Protein AF-A0A7G5H4T9-F1 (afdb_monomer)

Solvent-accessible surface area (backbone atoms only — not comparable to full-atom values): 4154 Å² total; per-residue (Å²): 130,55,74,67,58,51,50,53,57,53,67,72,45,57,74,71,60,39,50,54,51,52,52,51,53,54,52,53,52,55,62,72,64,64,70,70,69,75,73,79,73,57,91,65,73,62,68,82,75,68,8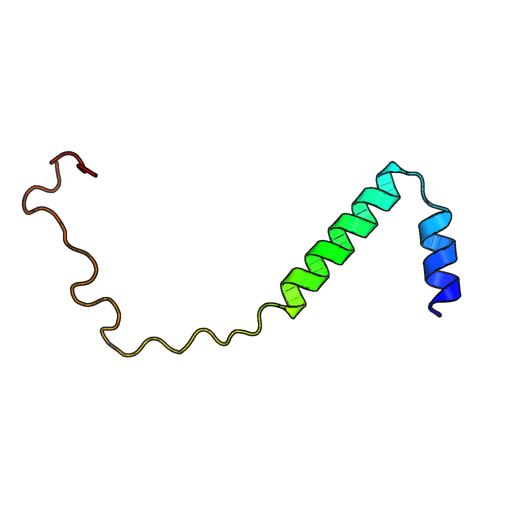2,78,65,96,52,84,87,53,79,91,78,135

Mean predicted aligned error: 12.35 Å

Organism: NCBI:txid2710596

Radius of gyration: 23.92 Å; Cα contacts (8 Å, |Δi|>4): 6; chains: 1; boundin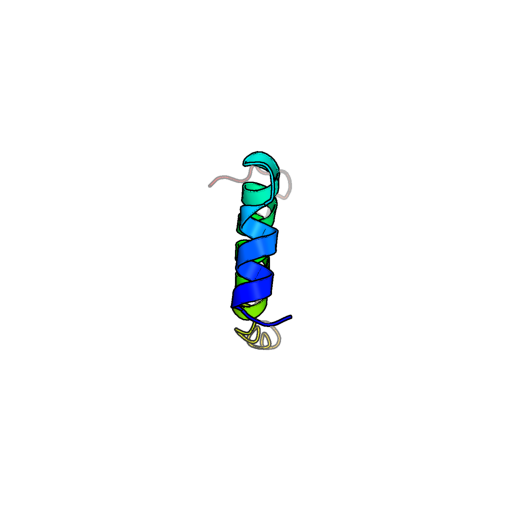g box: 47×14×62 Å

Secondary structure (DSSP, 8-state):
--HHHHHHHHHHS-HHHHHHHHHHHHHHHHHHTTTS--PPPPTTTTTTTS---S-TTS----

InterPro domains:
  IPR018739 Domain of unknown function DUF2281 [PF10047] (6-59)

pLDDT: mean 85.26, std 11.29, range [59.28, 97.69]

Sequence (62 aa):
MSTTALLTEITALPPELRQEVEDFVAFLRTKTHRETKLTEREFGYAKGKVRLSDDFDSMLID

Structure (mmCIF, N/CA/C/O backbone):
data_AF-A0A7G5H4T9-F1
#
_entry.id   AF-A0A7G5H4T9-F1
#
loop_
_atom_site.group_PDB
_atom_site.id
_atom_site.type_symbol
_atom_site.label_atom_id
_atom_site.label_alt_id
_atom_site.label_comp_id
_atom_site.label_asym_id
_atom_site.label_entity_id
_atom_site.label_seq_id
_atom_site.pdbx_PDB_ins_code
_atom_site.Cartn_x
_atom_site.Cartn_y
_atom_site.Cartn_z
_atom_site.occupancy
_atom_site.B_iso_or_equiv
_atom_site.auth_seq_id
_atom_site.auth_comp_id
_atom_site.auth_asym_id
_atom_site.auth_atom_id
_atom_site.pdbx_PDB_model_num
ATOM 1 N N . MET A 1 1 ? 0.014 -0.658 19.313 1.00 66.94 1 MET A N 1
ATOM 2 C CA . MET A 1 1 ? -1.244 -1.401 19.550 1.00 66.94 1 MET A CA 1
ATOM 3 C C . MET A 1 1 ? -0.932 -2.878 19.698 1.00 66.94 1 MET A C 1
ATOM 5 O O . MET A 1 1 ? 0.010 -3.338 19.066 1.00 66.94 1 MET A O 1
ATOM 9 N N . SER A 1 2 ? -1.680 -3.608 20.528 1.00 94.44 2 SER A N 1
ATOM 10 C CA . SER A 1 2 ? -1.623 -5.075 20.536 1.00 94.44 2 SER A CA 1
ATOM 11 C C . SER A 1 2 ? -2.336 -5.637 19.301 1.00 94.44 2 SER A C 1
ATOM 13 O O . SER A 1 2 ? -3.190 -4.964 18.723 1.00 94.44 2 SER A O 1
ATOM 15 N N . THR A 1 3 ? -2.020 -6.873 18.908 1.00 93.50 3 THR A N 1
ATOM 16 C CA . THR A 1 3 ? -2.671 -7.548 17.770 1.00 93.50 3 THR A CA 1
ATOM 17 C C . THR A 1 3 ? -4.191 -7.584 17.923 1.00 93.50 3 THR A C 1
ATOM 19 O O . THR A 1 3 ? -4.917 -7.331 16.967 1.00 93.50 3 THR A O 1
ATOM 22 N N . THR A 1 4 ? -4.672 -7.826 19.143 1.00 94.94 4 THR A N 1
ATOM 23 C CA . THR A 1 4 ? -6.103 -7.849 19.458 1.00 94.94 4 THR A CA 1
ATOM 24 C C . THR A 1 4 ? -6.748 -6.482 19.269 1.00 94.94 4 THR A C 1
ATOM 26 O O . THR A 1 4 ? -7.796 -6.399 18.645 1.00 94.94 4 THR A O 1
ATOM 29 N N . ALA A 1 5 ? -6.113 -5.406 19.752 1.00 95.56 5 ALA A N 1
ATOM 30 C CA . ALA A 1 5 ? -6.640 -4.054 19.578 1.00 95.56 5 ALA A CA 1
ATOM 31 C C . ALA A 1 5 ? -6.728 -3.675 18.091 1.00 95.56 5 ALA A C 1
ATOM 33 O O . ALA A 1 5 ? -7.731 -3.130 17.656 1.00 95.56 5 ALA A O 1
ATOM 34 N N . LEU A 1 6 ? -5.712 -4.030 17.300 1.00 95.19 6 LEU A N 1
ATOM 35 C CA . LEU A 1 6 ? -5.676 -3.738 15.868 1.00 95.19 6 LEU A CA 1
ATOM 36 C C . LEU A 1 6 ? -6.763 -4.494 15.085 1.00 95.19 6 LEU A C 1
ATOM 38 O O . LEU A 1 6 ? -7.394 -3.917 14.206 1.00 95.19 6 LEU A O 1
ATOM 42 N N . LEU A 1 7 ? -7.016 -5.762 15.427 1.00 95.56 7 LEU A N 1
ATOM 43 C CA . LEU A 1 7 ? -8.104 -6.535 14.826 1.00 95.56 7 LEU A CA 1
ATOM 44 C C . LEU A 1 7 ? -9.468 -5.911 15.142 1.00 95.56 7 LEU A C 1
ATOM 46 O O . LEU A 1 7 ? -10.278 -5.761 14.232 1.00 95.56 7 LEU A O 1
ATOM 50 N N . THR A 1 8 ? -9.699 -5.507 16.395 1.00 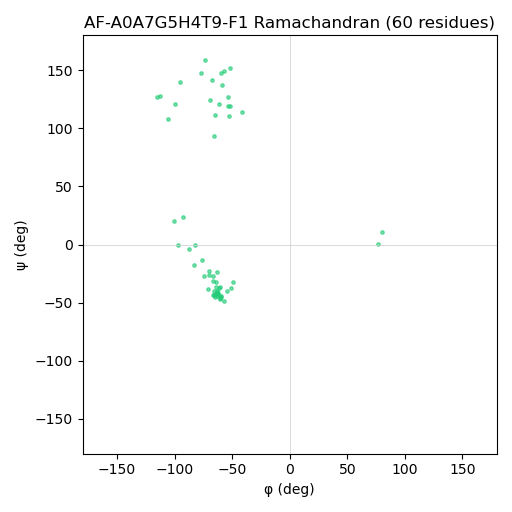96.56 8 THR A N 1
ATOM 51 C CA . THR A 1 8 ? -10.951 -4.855 16.806 1.00 96.56 8 THR A CA 1
ATOM 52 C C . THR A 1 8 ? -11.219 -3.595 15.985 1.00 96.56 8 THR A C 1
ATOM 54 O O . THR A 1 8 ? -12.306 -3.461 15.425 1.00 96.56 8 THR A O 1
ATOM 57 N N . GLU A 1 9 ? -10.223 -2.717 15.842 1.00 95.94 9 GLU A N 1
ATOM 58 C CA . GLU A 1 9 ? 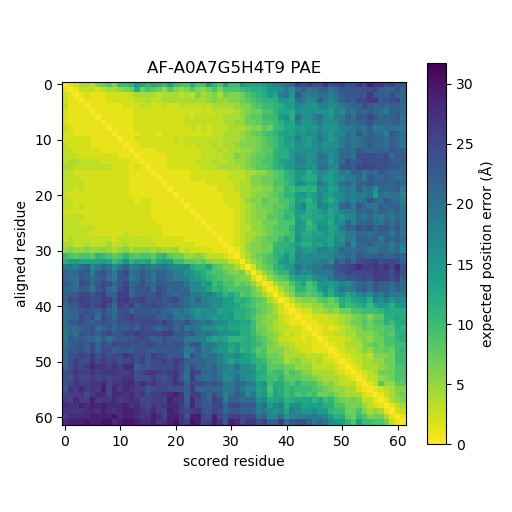-10.346 -1.489 15.043 1.00 95.94 9 GLU A CA 1
ATOM 59 C C . GLU A 1 9 ? -10.657 -1.790 13.571 1.00 95.94 9 GLU A C 1
ATOM 61 O O . GLU A 1 9 ? -11.582 -1.211 13.009 1.00 95.94 9 GLU A O 1
ATOM 66 N N . ILE A 1 10 ? -9.955 -2.749 12.950 1.00 95.56 10 ILE A N 1
ATOM 67 C CA . ILE A 1 10 ? -10.202 -3.128 11.547 1.00 95.56 10 ILE A CA 1
ATOM 68 C C . ILE A 1 10 ? -11.614 -3.702 11.377 1.00 95.56 10 ILE A C 1
ATOM 70 O O . ILE A 1 10 ? -12.292 -3.387 10.402 1.00 95.56 10 ILE A O 1
ATOM 74 N N . THR A 1 11 ? -12.088 -4.523 12.319 1.00 94.69 11 THR A N 1
ATOM 75 C CA . THR A 1 11 ? -13.442 -5.100 12.250 1.00 94.69 11 THR A CA 1
ATOM 76 C C . THR A 1 11 ? -14.556 -4.080 12.474 1.00 94.69 11 THR A C 1
ATOM 78 O O . THR A 1 11 ? -15.672 -4.309 12.014 1.00 94.69 11 THR A O 1
ATOM 81 N N . ALA A 1 12 ? -14.265 -2.961 13.143 1.00 96.88 12 ALA A N 1
ATOM 82 C CA . ALA A 1 12 ? -15.216 -1.874 13.355 1.00 96.88 12 ALA A CA 1
ATOM 83 C C . ALA A 1 12 ? -15.423 -1.001 12.102 1.00 96.88 12 ALA A C 1
ATOM 85 O O . ALA A 1 12 ? -16.370 -0.215 12.052 1.00 96.88 12 ALA A O 1
ATOM 86 N N . LEU A 1 13 ? -14.564 -1.138 11.085 1.00 95.94 13 LEU A N 1
ATOM 87 C CA . LEU A 1 13 ? -14.668 -0.382 9.843 1.00 95.94 13 LEU A CA 1
ATOM 88 C C . LEU A 1 13 ? -15.776 -0.926 8.913 1.00 95.94 13 LEU A C 1
ATOM 90 O O . LEU A 1 13 ? -15.995 -2.145 8.827 1.00 95.94 13 LEU A O 1
ATOM 94 N N . PRO A 1 14 ? -16.430 -0.041 8.136 1.00 97.69 14 PRO A N 1
ATOM 95 C CA . PRO A 1 14 ? -17.278 -0.428 7.013 1.00 97.69 14 PRO A CA 1
ATOM 96 C C . PRO A 1 14 ? -16.568 -1.383 6.033 1.00 97.69 14 PRO A C 1
ATOM 98 O O . PRO A 1 14 ? -15.338 -1.343 5.925 1.00 97.69 14 PRO A O 1
ATOM 101 N N . PRO A 1 15 ? -17.311 -2.253 5.318 1.00 94.31 15 PRO A N 1
ATOM 102 C CA . PRO A 1 15 ? -16.738 -3.199 4.354 1.00 94.31 15 PRO A CA 1
ATOM 103 C C . PRO A 1 15 ? -15.788 -2.557 3.335 1.00 94.31 15 PRO A C 1
ATOM 105 O O . PRO A 1 15 ? -14.756 -3.136 3.010 1.00 94.31 15 PRO A O 1
ATOM 108 N N . GLU A 1 16 ? -16.108 -1.349 2.880 1.00 94.06 16 GLU A N 1
ATOM 109 C CA . GLU A 1 16 ? -15.355 -0.613 1.865 1.00 94.06 16 GLU A CA 1
ATOM 110 C C . GLU A 1 16 ? -13.969 -0.211 2.388 1.00 94.06 16 GLU A C 1
ATOM 112 O O . GLU A 1 16 ? -12.963 -0.411 1.715 1.00 94.06 16 GLU A O 1
ATOM 117 N N . LEU A 1 17 ? -13.895 0.267 3.634 1.00 95.12 17 LEU A N 1
ATOM 118 C CA . LEU A 1 17 ? -12.628 0.648 4.267 1.00 95.12 17 LEU A CA 1
ATOM 119 C C . LEU A 1 17 ? -11.799 -0.569 4.688 1.00 95.12 17 LEU A C 1
ATOM 121 O O . LEU A 1 17 ? -10.572 -0.497 4.730 1.00 95.12 17 LEU A O 1
ATOM 125 N N . ARG A 1 18 ? -12.439 -1.711 4.971 1.00 96.12 18 ARG A N 1
ATOM 126 C CA . ARG A 1 18 ? -11.711 -2.971 5.189 1.00 96.12 18 ARG A CA 1
ATOM 127 C C . ARG A 1 18 ? -10.982 -3.422 3.925 1.00 96.12 18 ARG A C 1
ATOM 129 O O . ARG A 1 18 ? -9.848 -3.880 4.043 1.00 96.12 18 ARG A O 1
ATOM 136 N N . GLN A 1 19 ? -11.573 -3.215 2.746 1.00 95.62 19 GLN A N 1
ATOM 137 C CA . GLN A 1 19 ? -10.901 -3.487 1.474 1.00 95.62 19 GLN A CA 1
ATOM 138 C C . GLN A 1 19 ? -9.642 -2.626 1.304 1.00 95.62 19 GLN A C 1
ATOM 140 O O . GLN A 1 19 ? -8.586 -3.146 0.957 1.00 95.62 19 GLN A O 1
ATOM 145 N N . GLU A 1 20 ? -9.707 -1.334 1.642 1.00 96.69 20 GLU A N 1
ATOM 146 C CA . GLU A 1 20 ? -8.528 -0.455 1.602 1.00 96.69 20 GLU A CA 1
ATOM 147 C C . GLU A 1 20 ? -7.413 -0.928 2.553 1.00 96.69 20 GLU A C 1
ATOM 149 O O . GLU A 1 20 ? -6.227 -0.8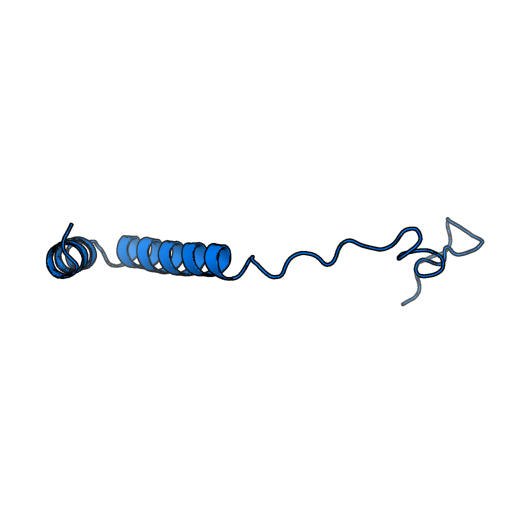57 2.218 1.00 96.69 20 GLU A O 1
ATOM 154 N N . VAL A 1 21 ? -7.774 -1.452 3.732 1.00 96.75 21 VAL A N 1
ATOM 155 C CA . VAL A 1 21 ? -6.809 -2.044 4.675 1.00 96.75 21 VAL A CA 1
ATOM 156 C C . VAL A 1 21 ? -6.166 -3.305 4.091 1.00 96.75 21 VAL A C 1
ATOM 158 O O . VAL A 1 21 ? -4.949 -3.474 4.210 1.00 96.75 21 VAL A O 1
ATOM 161 N N . GLU A 1 22 ? -6.944 -4.180 3.451 1.00 95.88 22 GLU A N 1
ATOM 162 C CA . GLU A 1 22 ? -6.425 -5.374 2.770 1.00 95.88 22 GLU A CA 1
ATOM 163 C C . GLU A 1 22 ? -5.439 -5.003 1.655 1.00 95.88 22 GLU A C 1
ATOM 165 O O . GLU A 1 22 ? -4.319 -5.532 1.617 1.00 95.88 22 GLU A O 1
ATOM 170 N N . ASP A 1 23 ? -5.806 -4.038 0.815 1.00 96.69 23 ASP A N 1
ATOM 171 C CA . ASP A 1 23 ? -4.973 -3.543 -0.282 1.00 96.69 23 ASP A CA 1
ATOM 172 C C . ASP A 1 23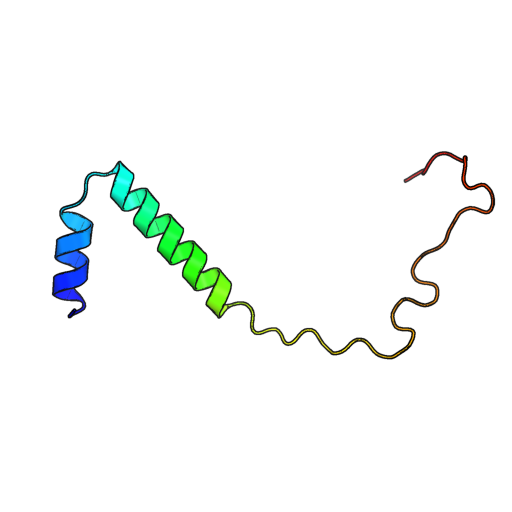 ? -3.681 -2.905 0.246 1.00 96.69 23 ASP A C 1
ATOM 174 O O . ASP A 1 23 ? -2.586 -3.138 -0.283 1.00 96.69 23 ASP A O 1
ATOM 178 N N . PHE A 1 24 ? -3.768 -2.150 1.345 1.00 96.00 24 PHE A N 1
ATOM 179 C CA . PHE A 1 24 ? -2.601 -1.563 1.993 1.00 96.00 24 PHE A CA 1
ATOM 180 C C . PHE A 1 24 ? -1.660 -2.632 2.562 1.00 96.00 24 PHE A C 1
ATOM 182 O O . PHE A 1 24 ? -0.441 -2.548 2.382 1.00 96.00 24 PHE A O 1
ATOM 189 N N . VAL A 1 25 ? -2.195 -3.677 3.202 1.00 95.25 25 VAL A N 1
ATOM 190 C CA . VAL A 1 25 ? -1.392 -4.812 3.686 1.00 95.25 25 VAL A CA 1
ATOM 191 C C . VAL A 1 25 ? -0.731 -5.547 2.518 1.00 95.25 25 VAL A C 1
ATOM 193 O O . VAL A 1 25 ? 0.458 -5.881 2.605 1.00 95.25 25 VAL A O 1
ATOM 196 N N . ALA A 1 26 ? -1.449 -5.769 1.414 1.00 94.75 26 ALA A N 1
ATOM 197 C CA . ALA A 1 26 ? -0.885 -6.353 0.199 1.00 94.75 26 ALA A CA 1
ATOM 198 C C . ALA A 1 26 ? 0.262 -5.490 -0.352 1.00 94.75 26 ALA A C 1
ATOM 200 O O . ALA A 1 26 ? 1.350 -6.004 -0.629 1.00 94.75 26 ALA A O 1
ATOM 201 N N . PHE A 1 27 ? 0.080 -4.170 -0.409 1.00 94.31 27 PHE A N 1
ATOM 202 C CA . PHE A 1 27 ? 1.123 -3.226 -0.800 1.00 94.31 27 PHE A CA 1
ATOM 203 C C . PHE A 1 27 ? 2.352 -3.290 0.115 1.00 94.31 27 PHE A C 1
ATOM 205 O O . PHE A 1 27 ? 3.480 -3.351 -0.383 1.00 94.31 27 PHE A O 1
ATOM 212 N N . LEU A 1 28 ? 2.183 -3.343 1.439 1.00 94.00 28 LEU A N 1
ATOM 213 C CA . LEU A 1 28 ? 3.312 -3.484 2.367 1.00 94.00 28 LEU A CA 1
ATOM 214 C C . LEU A 1 28 ? 4.103 -4.782 2.126 1.00 94.00 28 LEU A C 1
ATOM 216 O O . LEU A 1 28 ? 5.335 -4.755 2.169 1.00 94.00 28 LEU A O 1
ATOM 220 N N . ARG A 1 29 ? 3.434 -5.888 1.775 1.00 90.31 29 ARG A N 1
ATOM 221 C CA . ARG A 1 29 ? 4.105 -7.152 1.407 1.00 90.31 29 ARG A CA 1
ATOM 222 C C . ARG A 1 29 ? 4.952 -7.025 0.136 1.00 90.31 29 ARG A C 1
ATOM 224 O O . ARG A 1 29 ? 6.013 -7.644 0.038 1.00 90.31 29 ARG A O 1
ATOM 23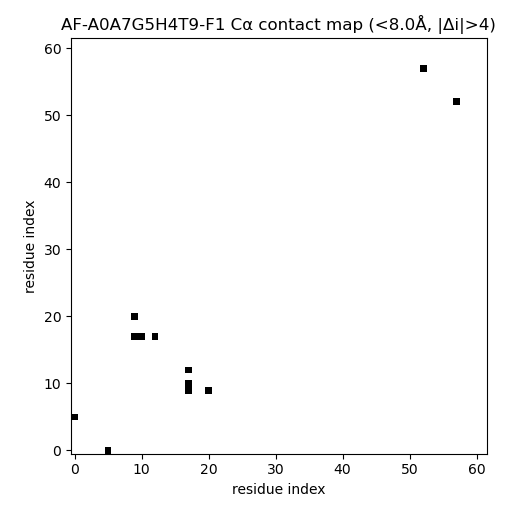1 N N . THR A 1 30 ? 4.549 -6.181 -0.818 1.00 88.75 30 THR A N 1
ATOM 232 C CA . THR A 1 30 ? 5.380 -5.900 -2.008 1.00 88.75 30 THR A CA 1
ATOM 233 C C . THR A 1 30 ? 6.672 -5.161 -1.658 1.00 88.75 30 THR A C 1
ATOM 235 O O . THR A 1 30 ? 7.700 -5.386 -2.296 1.00 88.75 30 THR A O 1
ATOM 238 N N . LYS A 1 31 ? 6.657 -4.323 -0.611 1.00 85.12 31 LYS A N 1
ATOM 239 C CA . LYS A 1 31 ? 7.859 -3.625 -0.131 1.00 85.12 31 LYS A CA 1
ATOM 240 C C . LYS A 1 31 ? 8.837 -4.584 0.535 1.00 85.12 31 LYS A C 1
ATOM 242 O O . LYS A 1 31 ? 10.035 -4.461 0.312 1.00 85.12 31 LYS A O 1
ATOM 247 N N . THR A 1 32 ? 8.335 -5.565 1.285 1.00 74.00 32 THR A N 1
ATOM 248 C CA . THR A 1 32 ? 9.182 -6.596 1.907 1.00 74.00 32 THR A CA 1
ATOM 249 C C . THR A 1 32 ? 9.788 -7.563 0.891 1.00 74.00 32 THR A C 1
ATOM 251 O O . THR A 1 32 ? 10.862 -8.099 1.123 1.00 74.00 32 THR A O 1
ATOM 254 N N . HIS A 1 33 ? 9.143 -7.765 -0.262 1.00 66.38 33 HIS A N 1
ATOM 255 C CA . HIS A 1 33 ? 9.652 -8.647 -1.318 1.00 66.38 33 HIS A CA 1
ATOM 256 C C . HIS A 1 33 ? 10.702 -7.966 -2.230 1.00 66.38 33 HIS A C 1
ATOM 258 O O . HIS A 1 33 ? 11.230 -8.584 -3.154 1.00 66.38 33 HIS A O 1
ATOM 264 N N . ARG A 1 34 ? 11.037 -6.688 -2.006 1.00 62.53 34 ARG A N 1
ATOM 265 C CA . ARG A 1 34 ? 11.902 -5.907 -2.911 1.00 62.53 34 ARG A CA 1
ATOM 266 C C . ARG A 1 34 ? 13.399 -5.927 -2.575 1.00 62.53 34 ARG A C 1
ATOM 268 O O . ARG A 1 34 ? 14.129 -5.048 -3.018 1.00 62.53 34 ARG A O 1
ATOM 275 N N . GLU A 1 35 ? 13.869 -6.957 -1.875 1.00 61.75 35 GLU A N 1
ATOM 276 C CA . GLU A 1 35 ? 15.295 -7.170 -1.581 1.00 61.75 35 GLU A CA 1
ATOM 277 C C . GLU A 1 35 ? 15.983 -8.206 -2.479 1.00 61.75 35 GLU A C 1
ATOM 279 O O . GLU A 1 35 ? 17.073 -8.686 -2.160 1.00 61.75 35 GLU A O 1
ATOM 284 N N . THR A 1 36 ? 15.441 -8.528 -3.657 1.00 62.91 36 THR A N 1
ATOM 285 C CA . THR A 1 36 ? 16.347 -9.014 -4.703 1.00 62.91 36 THR A CA 1
ATOM 286 C C . THR A 1 36 ? 17.241 -7.833 -5.050 1.00 62.91 36 THR A C 1
ATOM 288 O O . THR A 1 36 ? 16.839 -6.975 -5.841 1.00 62.91 36 THR A O 1
ATOM 291 N N . LYS A 1 37 ? 18.410 -7.739 -4.396 1.00 65.38 37 LYS A N 1
ATOM 292 C CA . LYS A 1 37 ? 19.487 -6.834 -4.800 1.00 65.38 37 LYS A CA 1
ATOM 293 C C . LYS A 1 37 ? 19.535 -6.922 -6.314 1.00 65.38 37 LYS A C 1
ATOM 295 O O . LYS A 1 37 ? 19.780 -8.004 -6.846 1.00 65.38 37 LYS A O 1
ATOM 300 N N . LEU A 1 38 ? 19.215 -5.820 -6.992 1.00 65.25 38 LEU A N 1
ATOM 301 C CA . LEU A 1 38 ? 19.476 -5.717 -8.416 1.00 65.25 38 LEU A CA 1
ATOM 302 C C . LEU A 1 38 ? 20.951 -6.074 -8.542 1.00 65.25 38 LEU A C 1
ATOM 304 O O . LEU A 1 38 ? 21.788 -5.361 -7.989 1.00 65.25 38 LEU A O 1
ATOM 308 N N . THR A 1 39 ? 21.252 -7.231 -9.134 1.00 72.31 39 THR A N 1
ATOM 309 C CA . THR A 1 39 ? 22.636 -7.614 -9.389 1.00 72.31 39 THR A CA 1
ATOM 310 C C . THR A 1 39 ? 23.226 -6.455 -10.158 1.00 72.31 39 THR A C 1
ATOM 312 O O . THR A 1 39 ? 22.679 -6.074 -11.201 1.00 72.31 39 THR A O 1
ATOM 315 N N . GLU A 1 40 ? 24.249 -5.834 -9.579 1.00 76.12 40 GLU A N 1
ATOM 316 C CA . GLU A 1 40 ? 24.925 -4.711 -10.197 1.00 76.12 40 GLU A CA 1
ATOM 317 C C . GLU A 1 40 ? 25.299 -5.145 -11.611 1.00 76.12 40 GLU A C 1
ATOM 319 O O . GLU A 1 40 ? 25.924 -6.186 -11.817 1.00 76.12 40 GLU A O 1
ATOM 324 N N . ARG A 1 41 ? 24.762 -4.436 -12.606 1.00 79.25 41 ARG A N 1
ATOM 325 C CA . ARG A 1 41 ? 24.984 -4.820 -13.994 1.00 79.25 41 ARG A CA 1
ATOM 326 C C . ARG A 1 41 ? 26.445 -4.550 -14.291 1.00 79.25 41 ARG A C 1
ATOM 328 O O . ARG A 1 41 ? 26.901 -3.420 -14.148 1.00 79.25 41 ARG A O 1
ATOM 335 N N . GLU A 1 42 ? 27.145 -5.577 -14.743 1.00 86.88 42 GLU A N 1
ATOM 336 C CA . GLU A 1 42 ? 28.516 -5.428 -15.206 1.00 86.88 42 GLU A CA 1
ATOM 337 C C . GLU A 1 42 ? 28.591 -4.387 -16.335 1.00 86.88 42 GLU A C 1
ATOM 339 O O . GLU A 1 42 ? 27.646 -4.200 -17.117 1.00 86.88 42 GLU A O 1
ATOM 344 N N . PHE A 1 43 ? 29.727 -3.694 -16.432 1.00 86.75 43 PHE A N 1
ATOM 345 C CA . PHE A 1 43 ? 29.973 -2.755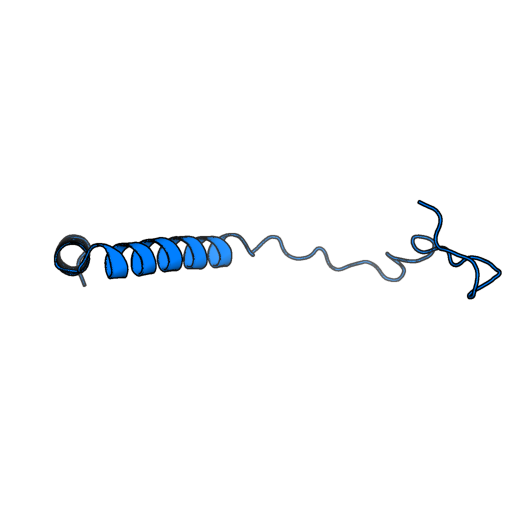 -17.520 1.00 86.75 43 PHE A CA 1
ATOM 346 C C . PHE A 1 43 ? 29.763 -3.447 -18.875 1.00 86.75 43 PHE A C 1
ATOM 348 O O . PHE A 1 43 ? 30.325 -4.504 -19.149 1.00 86.75 43 PHE A O 1
ATOM 355 N N . GLY A 1 44 ? 28.935 -2.854 -19.738 1.00 87.88 44 GLY A N 1
ATOM 356 C CA . GLY A 1 44 ? 28.608 -3.443 -21.036 1.00 87.88 44 GLY A CA 1
ATOM 357 C C . GLY A 1 44 ? 27.546 -4.548 -21.002 1.00 87.88 44 GLY A C 1
ATOM 358 O O . GLY A 1 44 ? 27.317 -5.165 -22.038 1.00 87.88 44 GLY A O 1
ATOM 359 N N . TYR A 1 45 ? 26.829 -4.759 -19.891 1.00 86.12 45 TYR A N 1
ATOM 360 C CA . TYR A 1 45 ? 25.756 -5.764 -19.778 1.00 86.12 45 TYR A CA 1
ATOM 361 C C . TYR A 1 45 ? 24.723 -5.734 -20.921 1.00 86.12 45 TYR A C 1
ATOM 363 O O . TYR A 1 45 ? 24.153 -6.769 -21.269 1.00 86.12 45 TYR A O 1
ATOM 371 N N . ALA A 1 46 ? 24.448 -4.557 -21.489 1.00 85.69 46 ALA A N 1
ATOM 372 C CA . ALA A 1 46 ? 23.494 -4.371 -22.583 1.00 85.69 46 ALA A CA 1
ATOM 373 C C . ALA A 1 46 ? 24.139 -4.338 -23.983 1.00 85.69 46 ALA A C 1
ATOM 375 O O . ALA A 1 46 ? 23.425 -4.208 -24.979 1.00 85.69 46 ALA A O 1
ATOM 376 N N . LYS A 1 47 ? 25.469 -4.460 -24.089 1.00 89.19 47 LYS A N 1
ATOM 377 C CA . LYS A 1 47 ? 26.179 -4.398 -25.371 1.00 89.19 47 LYS A CA 1
ATOM 378 C C . LYS A 1 47 ? 25.705 -5.540 -26.275 1.00 89.19 47 LYS A C 1
ATOM 380 O O . LYS A 1 47 ? 25.804 -6.707 -25.913 1.00 89.19 47 LYS A O 1
ATOM 385 N N . GLY A 1 48 ? 25.163 -5.191 -27.440 1.00 85.94 48 GLY A N 1
ATOM 386 C CA . GLY A 1 48 ? 24.648 -6.151 -28.422 1.00 85.94 48 GLY A CA 1
ATOM 387 C C . GLY A 1 48 ? 23.282 -6.772 -28.098 1.00 85.94 48 GLY A C 1
ATOM 388 O O . GLY A 1 48 ? 22.805 -7.580 -28.891 1.00 85.94 48 GLY A O 1
ATOM 389 N N . LYS A 1 49 ? 22.640 -6.404 -26.974 1.00 85.31 49 LYS A N 1
ATOM 390 C CA . LYS A 1 49 ? 21.281 -6.869 -26.615 1.00 85.31 49 LYS A CA 1
ATOM 391 C C . LYS A 1 49 ? 20.165 -6.057 -27.271 1.00 85.31 49 LYS A C 1
ATOM 393 O O . LYS A 1 49 ? 19.034 -6.518 -27.325 1.00 85.31 49 LYS A O 1
ATOM 398 N N . VAL A 1 50 ? 20.489 -4.865 -27.761 1.00 80.94 50 VAL A N 1
ATOM 399 C CA . VAL A 1 50 ? 19.604 -4.041 -28.585 1.00 80.94 50 VAL A CA 1
ATOM 400 C C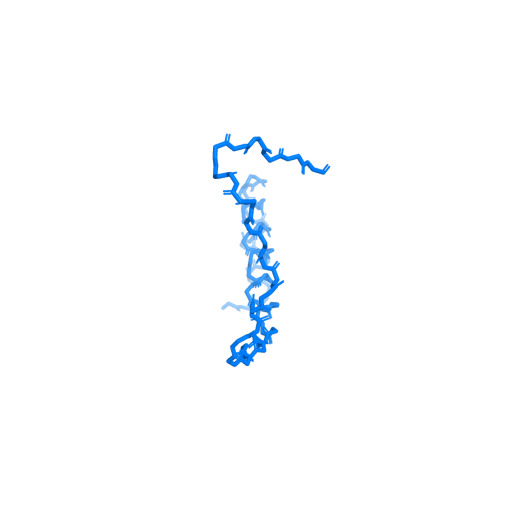 . VAL A 1 50 ? 20.217 -3.991 -29.975 1.00 80.94 50 VAL A C 1
ATOM 402 O O . VAL A 1 50 ? 21.404 -3.689 -30.116 1.00 80.94 50 VAL A O 1
ATOM 405 N N . ARG A 1 51 ? 19.418 -4.325 -30.984 1.00 79.94 51 ARG A N 1
ATOM 406 C CA . ARG A 1 51 ? 19.767 -4.165 -32.394 1.00 79.94 51 ARG A CA 1
ATOM 407 C C . ARG A 1 51 ? 18.801 -3.150 -32.969 1.00 79.94 51 ARG A C 1
ATOM 409 O O . ARG A 1 51 ? 17.597 -3.289 -32.783 1.00 79.94 51 ARG A O 1
ATOM 416 N N . LEU A 1 52 ? 19.349 -2.121 -33.594 1.00 78.50 52 LEU A N 1
ATOM 417 C CA . LEU A 1 52 ? 18.573 -1.163 -34.359 1.00 78.50 52 LEU A CA 1
ATOM 418 C C . LEU A 1 52 ? 18.609 -1.614 -35.817 1.00 78.50 52 LEU A C 1
ATOM 420 O O . LEU A 1 52 ? 19.647 -2.095 -36.273 1.00 78.50 52 LEU A O 1
ATOM 424 N N . SER A 1 53 ? 17.478 -1.499 -36.507 1.00 81.88 53 SER A N 1
ATOM 425 C CA . SER A 1 53 ? 17.440 -1.636 -37.963 1.00 81.88 53 SER A CA 1
ATOM 426 C C . SER A 1 53 ? 18.344 -0.573 -38.594 1.00 81.88 53 SER A C 1
ATOM 428 O O . SER A 1 53 ? 18.474 0.524 -38.049 1.00 81.88 53 SER A O 1
ATOM 430 N N . ASP A 1 54 ? 18.956 -0.886 -39.735 1.00 80.56 54 ASP A N 1
ATOM 431 C CA . ASP A 1 54 ? 19.750 0.090 -40.496 1.00 80.56 54 ASP A CA 1
ATOM 432 C C . ASP A 1 54 ? 18.880 1.256 -40.998 1.00 80.56 54 ASP A C 1
ATOM 434 O O . ASP A 1 54 ? 19.376 2.361 -41.218 1.00 80.56 54 ASP A O 1
ATOM 438 N N . ASP A 1 55 ? 17.576 1.012 -41.134 1.00 83.50 55 ASP A N 1
ATOM 439 C CA . ASP A 1 55 ? 16.566 2.011 -41.447 1.00 83.50 55 ASP A CA 1
ATOM 440 C C . ASP A 1 55 ? 15.737 2.330 -40.197 1.00 83.50 55 ASP A C 1
ATOM 442 O O . ASP A 1 55 ? 14.923 1.523 -39.741 1.00 83.50 55 ASP A O 1
ATOM 446 N N . PHE A 1 56 ? 15.949 3.516 -39.629 1.00 75.38 56 PHE A N 1
ATOM 447 C CA . PHE A 1 56 ? 15.239 3.969 -38.431 1.00 75.38 56 PHE A CA 1
ATOM 448 C C . PHE A 1 56 ? 13.740 4.184 -38.677 1.00 75.38 56 PHE A C 1
ATOM 450 O O . PHE A 1 56 ? 12.947 4.029 -37.748 1.00 75.38 56 PHE A O 1
ATOM 457 N N . ASP A 1 57 ? 13.357 4.494 -39.917 1.00 83.56 57 ASP A N 1
ATOM 458 C CA . ASP A 1 57 ? 11.965 4.737 -40.300 1.00 83.56 57 ASP A CA 1
ATOM 459 C C . ASP A 1 57 ? 11.240 3.440 -40.697 1.00 83.56 57 ASP A C 1
ATOM 461 O O . ASP A 1 57 ? 10.031 3.442 -40.951 1.00 83.56 57 ASP A O 1
ATOM 465 N N . SER A 1 58 ? 11.960 2.313 -40.730 1.00 76.56 58 SER A N 1
ATOM 466 C CA . SER A 1 58 ? 11.356 1.013 -40.997 1.00 76.56 58 SER A CA 1
ATOM 467 C C . SER A 1 58 ? 10.429 0.590 -39.857 1.00 76.56 58 SER A C 1
ATOM 469 O O . SER A 1 58 ? 10.692 0.810 -38.673 1.00 76.56 58 SER A O 1
ATOM 471 N N . MET A 1 59 ? 9.303 -0.028 -40.221 1.00 78.06 59 MET A N 1
ATOM 472 C CA . MET A 1 59 ? 8.365 -0.565 -39.239 1.00 78.06 59 MET A CA 1
ATOM 473 C C . MET A 1 59 ? 9.061 -1.598 -38.348 1.00 78.06 59 MET A C 1
ATOM 475 O O . MET A 1 59 ? 9.778 -2.470 -38.835 1.00 78.06 59 MET A O 1
ATOM 479 N N . LEU A 1 60 ? 8.791 -1.535 -37.043 1.00 71.44 60 LEU A N 1
ATOM 480 C CA . LEU A 1 60 ? 9.126 -2.614 -36.119 1.00 71.44 60 LEU A CA 1
ATOM 481 C C . LEU A 1 60 ? 8.293 -3.842 -36.504 1.00 71.44 60 LEU A C 1
ATOM 483 O O . LEU A 1 60 ? 7.068 -3.820 -36.388 1.00 71.44 60 LEU A O 1
ATOM 487 N N . ILE A 1 61 ? 8.957 -4.876 -37.014 1.00 67.94 61 ILE A N 1
ATOM 488 C CA . ILE A 1 61 ? 8.346 -6.174 -37.304 1.00 67.94 61 ILE A CA 1
ATOM 489 C C . ILE A 1 61 ? 8.697 -7.094 -36.129 1.00 67.94 61 ILE A C 1
ATOM 491 O O . ILE A 1 61 ? 9.882 -7.270 -35.842 1.00 67.94 61 ILE A O 1
ATOM 495 N N . ASP A 1 62 ? 7.669 -7.614 -35.451 1.00 59.28 62 ASP A N 1
ATOM 496 C CA . ASP A 1 62 ? 7.779 -8.598 -34.359 1.00 59.28 62 ASP A CA 1
ATOM 497 C C . ASP A 1 62 ? 8.280 -9.971 -34.845 1.00 59.28 62 ASP A C 1
ATOM 499 O O . ASP A 1 62 ? 7.828 -10.432 -35.923 1.00 59.28 62 ASP A O 1
#

Foldseek 3Di:
DDPVVVVVVLVPDDPVVVVVVVVVVVVVVVVVVPPPPPPPQPVCNCPPVDDADPDNPDDDDD